Protein AF-A0A502C870-F1 (afdb_monomer)

Structure (mmCIF, N/CA/C/O backbone):
data_AF-A0A502C870-F1
#
_entry.id   AF-A0A502C870-F1
#
loop_
_atom_site.group_PDB
_atom_site.id
_atom_site.type_symbol
_atom_site.label_atom_id
_atom_site.label_alt_id
_atom_site.label_comp_id
_atom_site.label_asym_id
_atom_site.label_entity_id
_atom_site.label_seq_id
_atom_site.pdbx_PDB_ins_code
_atom_site.Cartn_x
_atom_site.Cartn_y
_atom_site.Cartn_z
_atom_site.occupancy
_atom_site.B_iso_or_equiv
_atom_site.auth_seq_id
_atom_site.auth_comp_id
_atom_site.auth_asym_id
_atom_site.auth_atom_id
_atom_site.pdbx_PDB_model_num
ATOM 1 N N . MET A 1 1 ? 8.199 16.038 0.137 1.00 39.97 1 MET A N 1
ATOM 2 C CA . MET A 1 1 ? 9.563 15.469 0.181 1.00 39.97 1 MET A CA 1
ATOM 3 C C . MET A 1 1 ? 10.361 16.125 -0.934 1.00 39.97 1 MET A C 1
ATOM 5 O O . MET A 1 1 ? 9.959 15.978 -2.079 1.00 39.97 1 MET A O 1
ATOM 9 N N . GLN A 1 2 ? 11.397 16.913 -0.630 1.00 34.09 2 GLN A N 1
ATOM 10 C CA . GLN A 1 2 ? 12.339 17.370 -1.662 1.00 34.09 2 GLN A CA 1
ATOM 11 C C . GLN A 1 2 ? 13.201 16.155 -2.028 1.00 34.09 2 GLN A C 1
ATOM 13 O O . GLN A 1 2 ? 14.084 15.765 -1.271 1.00 34.09 2 GLN A O 1
ATOM 18 N N . GLY A 1 3 ? 12.794 15.452 -3.086 1.00 42.81 3 GLY A N 1
ATOM 19 C CA . GLY A 1 3 ? 13.303 14.132 -3.440 1.00 42.81 3 GLY A CA 1
ATOM 20 C C . GLY A 1 3 ? 14.647 14.206 -4.150 1.00 42.81 3 GLY A C 1
ATOM 21 O O . GLY A 1 3 ? 14.767 14.859 -5.184 1.00 42.81 3 GLY A O 1
ATOM 22 N N . GLY A 1 4 ? 15.639 13.490 -3.623 1.00 56.22 4 GLY A N 1
ATOM 23 C CA . GLY A 1 4 ? 16.766 13.053 -4.441 1.00 56.22 4 GLY A CA 1
ATOM 24 C C . GLY A 1 4 ? 16.266 12.157 -5.578 1.00 56.22 4 GLY A C 1
ATOM 25 O O . GLY A 1 4 ? 15.251 11.470 -5.436 1.00 56.22 4 GLY A O 1
ATOM 26 N N . GLN A 1 5 ? 16.957 12.179 -6.717 1.00 69.69 5 GLN A N 1
ATOM 27 C CA . GLN A 1 5 ? 16.649 11.271 -7.820 1.00 69.69 5 GLN A CA 1
ATOM 28 C C . GLN A 1 5 ? 16.865 9.819 -7.375 1.00 69.69 5 GLN A C 1
ATOM 30 O O . GLN A 1 5 ? 17.867 9.502 -6.733 1.00 69.69 5 GLN A O 1
ATOM 35 N N . LEU A 1 6 ? 15.926 8.933 -7.718 1.00 75.44 6 LEU A N 1
ATOM 36 C CA . LEU A 1 6 ? 16.100 7.500 -7.502 1.00 75.44 6 LEU A CA 1
ATOM 37 C C . LEU A 1 6 ? 17.259 6.986 -8.364 1.00 75.44 6 LEU A C 1
ATOM 39 O O . LEU A 1 6 ? 17.376 7.325 -9.542 1.00 75.44 6 LEU A O 1
ATOM 43 N N . THR A 1 7 ? 18.091 6.122 -7.789 1.00 79.56 7 THR A N 1
ATOM 44 C CA . THR A 1 7 ? 19.109 5.373 -8.536 1.00 79.56 7 THR A CA 1
ATOM 45 C C . THR A 1 7 ? 18.457 4.464 -9.581 1.00 79.56 7 THR A C 1
ATOM 47 O O . THR A 1 7 ? 17.303 4.057 -9.435 1.00 79.56 7 THR A O 1
ATOM 50 N N . GLN A 1 8 ? 19.209 4.054 -10.607 1.00 82.00 8 GLN A N 1
ATOM 51 C CA . GLN A 1 8 ? 18.719 3.113 -11.625 1.00 82.00 8 GLN A CA 1
ATOM 52 C C . GLN A 1 8 ? 18.203 1.797 -11.013 1.00 82.00 8 GLN A C 1
ATOM 54 O O . GLN A 1 8 ? 17.183 1.266 -11.445 1.00 82.00 8 GLN A O 1
ATOM 59 N N . ALA A 1 9 ? 18.867 1.295 -9.967 1.00 81.00 9 ALA A N 1
ATOM 60 C CA . ALA A 1 9 ? 18.430 0.096 -9.255 1.00 81.00 9 ALA A CA 1
ATOM 61 C C . ALA A 1 9 ? 17.096 0.312 -8.521 1.00 81.00 9 ALA A C 1
ATOM 63 O O . ALA A 1 9 ? 16.231 -0.559 -8.548 1.00 81.00 9 ALA A O 1
ATOM 64 N N . GLN A 1 10 ? 16.901 1.476 -7.892 1.00 79.81 10 GLN A N 1
ATOM 65 C CA . GLN A 1 10 ? 15.618 1.831 -7.277 1.00 79.81 10 GLN A CA 1
ATOM 66 C C . GLN A 1 10 ? 14.520 1.956 -8.342 1.00 79.81 10 GLN A C 1
ATOM 68 O O . GLN A 1 10 ? 13.438 1.408 -8.150 1.00 79.81 10 GLN A O 1
ATOM 73 N N . TRP A 1 11 ? 14.814 2.577 -9.488 1.00 82.25 11 TRP A N 1
ATOM 74 C CA . TRP A 1 11 ? 13.881 2.678 -10.613 1.00 82.25 11 TRP A CA 1
ATOM 75 C C . TRP A 1 11 ? 13.453 1.324 -11.172 1.00 82.25 11 TRP A C 1
ATOM 77 O O . TRP A 1 11 ? 12.264 1.113 -11.402 1.00 82.25 11 TRP A O 1
ATOM 87 N N . ALA A 1 12 ? 14.382 0.379 -11.320 1.00 81.69 12 ALA A N 1
ATOM 88 C CA . ALA A 1 12 ? 14.054 -0.975 -11.762 1.00 81.69 12 ALA A CA 1
ATOM 89 C C . ALA A 1 12 ? 13.031 -1.651 -10.830 1.00 81.69 12 ALA A C 1
ATOM 91 O O . ALA A 1 12 ? 12.106 -2.311 -11.302 1.00 81.69 12 ALA A O 1
ATOM 92 N N . HIS A 1 13 ? 13.143 -1.434 -9.516 1.00 80.56 13 HIS A N 1
ATOM 93 C CA . HIS A 1 13 ? 12.163 -1.935 -8.554 1.00 80.56 13 HIS A CA 1
ATOM 94 C C . HIS A 1 13 ? 10.820 -1.205 -8.647 1.00 80.56 13 HIS A C 1
ATOM 96 O O . HIS A 1 13 ? 9.783 -1.864 -8.662 1.00 80.56 13 HIS A O 1
ATOM 102 N N . VAL A 1 14 ? 10.813 0.129 -8.741 1.00 82.31 14 VAL A N 1
ATOM 103 C CA . VAL A 1 14 ? 9.564 0.894 -8.911 1.00 82.31 14 VAL A CA 1
ATOM 104 C C . VAL A 1 14 ? 8.817 0.419 -10.158 1.00 82.31 14 VAL A C 1
ATOM 106 O O . VAL A 1 14 ? 7.640 0.073 -10.067 1.00 82.31 14 VAL A O 1
ATOM 109 N N . ASN A 1 15 ? 9.510 0.305 -11.291 1.00 85.25 15 ASN A N 1
ATOM 110 C CA . ASN A 1 15 ? 8.919 -0.158 -12.545 1.00 85.25 15 ASN A CA 1
ATOM 111 C C . ASN A 1 15 ? 8.428 -1.608 -12.444 1.00 85.25 15 ASN A C 1
ATOM 113 O O . ASN A 1 15 ? 7.367 -1.928 -12.974 1.00 85.25 15 ASN A O 1
ATOM 117 N N . TYR A 1 16 ? 9.143 -2.476 -11.721 1.00 85.62 16 TYR A N 1
ATOM 118 C CA . TYR A 1 16 ? 8.727 -3.864 -11.510 1.00 85.62 16 TYR A CA 1
ATOM 119 C C . TYR A 1 16 ? 7.363 -3.986 -10.810 1.00 85.62 16 TYR A C 1
ATOM 121 O O . TYR A 1 16 ? 6.525 -4.779 -11.261 1.00 85.62 16 TYR A O 1
ATOM 129 N N . TYR A 1 17 ? 7.144 -3.213 -9.738 1.00 87.12 17 TYR A N 1
ATOM 130 C CA . TYR A 1 17 ? 5.921 -3.290 -8.929 1.00 87.12 17 TYR A CA 1
ATOM 131 C C . TYR A 1 17 ? 4.771 -2.453 -9.480 1.00 87.12 17 TYR A C 1
ATOM 133 O O . TYR A 1 17 ? 3.630 -2.894 -9.450 1.00 87.12 17 TYR A O 1
ATOM 141 N N . PHE A 1 18 ? 5.052 -1.258 -9.998 1.00 88.19 18 PHE A N 1
ATOM 142 C CA . PHE A 1 18 ? 4.018 -0.393 -10.567 1.00 88.19 18 PHE A CA 1
ATOM 143 C C . PHE A 1 18 ? 3.739 -0.675 -12.046 1.00 88.19 18 PHE A C 1
ATOM 145 O O . PHE A 1 18 ? 2.851 -0.045 -12.610 1.00 88.19 18 PHE A O 1
ATOM 152 N N . LYS A 1 19 ? 4.486 -1.600 -12.671 1.00 86.75 19 LYS A N 1
ATOM 153 C CA . LYS A 1 19 ? 4.366 -1.952 -14.097 1.00 86.75 19 LYS A CA 1
ATOM 154 C C . LYS A 1 19 ? 4.406 -0.719 -15.003 1.00 86.75 19 LYS A C 1
ATOM 156 O O . LYS A 1 19 ? 3.661 -0.616 -15.973 1.00 86.75 19 LYS A O 1
ATOM 161 N N . LEU A 1 20 ? 5.275 0.226 -14.652 1.00 83.00 20 LEU A N 1
ATOM 162 C CA . LEU A 1 20 ? 5.452 1.461 -15.407 1.00 83.00 20 LEU A CA 1
ATOM 163 C C . LEU A 1 20 ? 6.161 1.182 -16.732 1.00 83.00 20 LEU A C 1
ATOM 165 O O . LEU A 1 20 ? 6.897 0.201 -16.861 1.00 83.00 20 LEU A O 1
ATOM 169 N N . ASP A 1 21 ? 5.984 2.099 -17.682 1.00 79.62 21 ASP A N 1
ATOM 170 C CA . ASP A 1 21 ? 6.804 2.153 -18.889 1.00 79.62 21 ASP A CA 1
ATOM 171 C C . ASP A 1 21 ? 8.301 2.160 -18.498 1.00 79.62 21 ASP A C 1
ATOM 173 O O . ASP A 1 21 ? 8.707 2.998 -17.685 1.00 79.62 21 ASP A O 1
ATOM 177 N N . PRO A 1 22 ?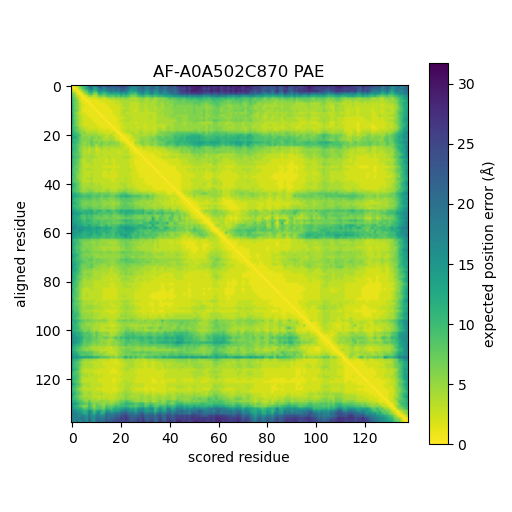 9.138 1.257 -19.045 1.00 73.00 22 PRO A N 1
ATOM 178 C CA . PRO A 1 22 ? 10.578 1.231 -18.789 1.00 73.00 22 PRO A CA 1
ATOM 179 C C . PRO A 1 22 ? 11.312 2.542 -19.104 1.00 73.00 22 PRO A C 1
ATOM 181 O O . PRO A 1 22 ? 12.391 2.769 -18.557 1.00 73.00 22 PRO A O 1
ATOM 184 N N . GLN A 1 23 ? 10.757 3.388 -19.975 1.00 78.25 23 GLN A N 1
ATOM 185 C CA . GLN A 1 23 ? 11.292 4.714 -20.296 1.00 78.25 23 GLN A CA 1
ATOM 186 C C . GLN A 1 23 ? 10.845 5.798 -19.307 1.00 78.25 23 GLN A C 1
ATOM 188 O O . GLN A 1 23 ? 11.377 6.910 -19.335 1.00 78.25 23 GLN A O 1
ATOM 193 N N . ASN A 1 24 ? 9.885 5.505 -18.426 1.00 73.12 24 ASN A N 1
ATOM 194 C CA . ASN A 1 24 ? 9.423 6.458 -17.432 1.00 73.12 24 ASN A CA 1
ATOM 195 C C . ASN A 1 24 ? 10.474 6.643 -16.329 1.00 73.12 24 ASN A C 1
ATOM 197 O O . ASN A 1 24 ? 10.932 5.693 -15.695 1.00 73.12 24 ASN A O 1
ATOM 201 N N . THR A 1 25 ? 10.827 7.901 -16.088 1.00 74.50 25 THR A N 1
ATOM 202 C CA . THR A 1 25 ? 11.792 8.334 -15.070 1.00 74.50 25 THR A CA 1
ATOM 203 C C . THR A 1 25 ? 11.132 9.125 -13.941 1.00 74.50 25 THR A C 1
ATOM 205 O O . THR A 1 25 ? 11.825 9.716 -13.114 1.00 74.50 25 THR A O 1
ATOM 208 N N . ASN A 1 26 ? 9.794 9.141 -13.892 1.00 78.12 26 ASN A N 1
ATOM 209 C CA . ASN A 1 26 ? 9.000 9.853 -12.897 1.00 78.12 26 ASN A CA 1
ATOM 210 C C . ASN A 1 26 ? 7.928 8.951 -12.278 1.00 78.12 26 ASN A C 1
ATOM 212 O O . ASN A 1 26 ? 7.297 8.129 -12.945 1.00 78.12 26 ASN A O 1
ATOM 216 N N . ILE A 1 27 ? 7.688 9.123 -10.974 1.00 77.81 27 ILE A N 1
ATOM 217 C CA . ILE A 1 27 ? 6.637 8.373 -10.284 1.00 77.81 27 ILE A CA 1
ATOM 218 C C . ILE A 1 27 ? 5.303 8.985 -10.731 1.00 77.81 27 ILE A C 1
ATOM 220 O O . ILE A 1 27 ? 5.161 10.208 -10.640 1.00 77.81 27 ILE A O 1
ATOM 224 N N . PRO A 1 28 ? 4.323 8.193 -11.207 1.00 82.62 28 PRO A N 1
ATOM 225 C CA . PRO A 1 28 ? 3.053 8.744 -11.663 1.00 82.62 28 PRO A CA 1
ATOM 226 C C . PRO A 1 28 ? 2.358 9.566 -10.576 1.00 82.62 28 PRO A C 1
ATOM 228 O O . PRO A 1 28 ? 2.331 9.177 -9.406 1.00 82.62 28 PRO A O 1
ATOM 231 N N . ALA A 1 29 ? 1.723 10.671 -10.967 1.00 84.12 29 ALA A N 1
ATOM 232 C CA . ALA A 1 29 ? 1.041 11.561 -10.028 1.00 84.12 29 ALA A CA 1
ATOM 233 C C . ALA A 1 29 ? -0.029 10.836 -9.189 1.00 84.12 29 ALA A C 1
ATOM 235 O O . ALA A 1 29 ? -0.157 11.112 -8.000 1.00 84.12 29 ALA A O 1
ATOM 236 N N . GLY A 1 30 ? -0.742 9.862 -9.769 1.00 86.38 30 GLY A N 1
ATOM 237 C CA . GLY A 1 30 ? -1.723 9.044 -9.042 1.00 86.38 30 GLY A CA 1
ATOM 238 C C . GLY A 1 30 ? -1.106 8.204 -7.917 1.00 86.38 30 GLY A C 1
ATOM 239 O O . GLY A 1 30 ? -1.683 8.104 -6.836 1.00 86.38 30 GLY A O 1
ATOM 240 N N . VAL A 1 31 ? 0.106 7.679 -8.128 1.00 85.94 31 VAL A N 1
ATOM 241 C CA . VAL A 1 31 ? 0.862 6.932 -7.109 1.00 85.94 31 VAL A CA 1
ATOM 242 C C . VAL A 1 31 ? 1.288 7.863 -5.976 1.00 85.94 31 VAL A C 1
ATOM 244 O O . VAL A 1 31 ? 1.091 7.551 -4.802 1.00 85.94 31 VAL A O 1
ATOM 247 N N . ILE A 1 32 ? 1.822 9.041 -6.316 1.00 85.44 32 ILE A N 1
ATOM 248 C CA . ILE A 1 32 ? 2.188 10.065 -5.326 1.00 85.44 32 ILE A CA 1
ATOM 249 C C . ILE A 1 32 ? 0.953 10.497 -4.523 1.00 85.44 32 ILE A C 1
ATOM 251 O O . ILE A 1 32 ? 1.024 10.595 -3.300 1.00 85.44 32 ILE A O 1
ATOM 255 N N . GLY A 1 33 ? -0.185 10.703 -5.192 1.00 88.94 33 GLY A N 1
ATOM 256 C CA . GLY A 1 33 ? -1.450 11.074 -4.561 1.00 88.94 33 GLY A CA 1
ATOM 257 C C . GLY A 1 33 ? -1.920 10.048 -3.529 1.00 88.94 33 GLY A C 1
ATOM 258 O O . GLY A 1 33 ? -2.249 10.425 -2.407 1.00 88.94 33 GLY A O 1
ATOM 259 N N . LYS A 1 34 ? -1.875 8.750 -3.857 1.00 92.44 34 LYS A N 1
ATOM 260 C CA . LYS A 1 34 ? -2.246 7.666 -2.929 1.00 92.44 34 LYS A CA 1
ATOM 261 C C . LYS A 1 34 ? -1.290 7.567 -1.728 1.00 92.44 34 LYS A C 1
ATOM 263 O O . LYS A 1 34 ? -1.746 7.392 -0.596 1.00 92.44 34 LYS A O 1
ATOM 268 N N . LEU A 1 35 ? 0.019 7.762 -1.924 1.00 88.69 35 LEU A N 1
ATOM 269 C CA . LEU A 1 35 ? 0.986 7.840 -0.814 1.00 88.69 35 LEU A CA 1
ATOM 270 C C . LEU A 1 35 ? 0.713 9.033 0.107 1.00 88.69 35 LEU A C 1
ATOM 272 O O . LEU A 1 35 ? 0.746 8.890 1.329 1.00 88.69 35 LEU A O 1
ATOM 276 N N . GLN A 1 36 ? 0.440 10.201 -0.477 1.00 90.12 36 GLN A N 1
ATOM 277 C CA . GLN A 1 36 ? 0.154 11.421 0.270 1.00 90.12 36 GLN A CA 1
ATOM 278 C C . GLN A 1 36 ? -1.143 11.278 1.075 1.00 90.12 36 GLN A C 1
ATOM 280 O O . GLN A 1 36 ? -1.135 11.529 2.276 1.00 90.12 36 GLN A O 1
ATOM 285 N N . ALA A 1 37 ? -2.212 10.766 0.457 1.00 92.69 37 ALA A N 1
ATOM 286 C CA . ALA A 1 37 ? -3.477 10.487 1.133 1.00 92.69 37 ALA A CA 1
ATOM 287 C C . ALA A 1 37 ? -3.304 9.499 2.299 1.00 92.69 37 ALA A C 1
ATOM 289 O O . ALA A 1 37 ? -3.834 9.720 3.388 1.00 92.69 37 ALA A O 1
ATOM 290 N N . THR A 1 38 ? -2.492 8.453 2.107 1.00 92.50 38 THR A N 1
ATOM 291 C CA . THR A 1 38 ? -2.151 7.497 3.171 1.00 92.50 38 THR A CA 1
ATOM 292 C C . THR A 1 38 ? -1.432 8.179 4.334 1.00 92.50 38 THR A C 1
ATOM 294 O O . THR A 1 38 ? -1.817 8.005 5.491 1.00 92.50 38 THR A O 1
ATOM 297 N N . LEU A 1 39 ? -0.412 8.991 4.042 1.00 90.88 39 LEU A N 1
ATOM 298 C CA . LEU A 1 39 ? 0.343 9.726 5.056 1.00 90.88 39 LEU A CA 1
ATOM 299 C C . LEU A 1 39 ? -0.538 10.718 5.827 1.00 90.88 39 LEU A C 1
ATOM 301 O O . LEU A 1 39 ? -0.443 10.802 7.052 1.00 90.88 39 LEU A O 1
ATOM 305 N N . ASP A 1 40 ? -1.389 11.457 5.123 1.00 91.19 40 ASP A N 1
ATOM 306 C CA . ASP A 1 40 ? -2.294 12.433 5.726 1.00 91.19 40 ASP A CA 1
ATOM 307 C C . ASP A 1 40 ? -3.349 11.742 6.594 1.00 91.19 40 ASP A C 1
ATOM 309 O O . ASP A 1 40 ? -3.607 12.181 7.715 1.00 91.19 40 ASP A O 1
ATOM 313 N N . GLY A 1 41 ? -3.876 10.601 6.141 1.00 90.44 41 GLY A N 1
ATOM 314 C CA . GLY A 1 41 ? -4.778 9.752 6.915 1.00 90.44 41 GLY A CA 1
ATOM 315 C C . GLY A 1 41 ? -4.156 9.262 8.223 1.00 90.44 41 GLY A C 1
ATOM 316 O O . GLY A 1 41 ? -4.775 9.401 9.281 1.00 90.44 41 GLY A O 1
ATOM 317 N N . ILE A 1 42 ? -2.913 8.769 8.172 1.00 90.62 42 ILE A N 1
ATOM 318 C CA . ILE A 1 42 ? -2.152 8.340 9.358 1.00 90.62 42 ILE A CA 1
ATOM 319 C C . ILE A 1 42 ? -1.935 9.509 10.330 1.00 90.62 42 ILE A C 1
ATOM 321 O O . ILE A 1 42 ? -2.089 9.333 11.535 1.00 90.62 42 ILE A O 1
ATOM 325 N N . LYS A 1 43 ? -1.595 10.704 9.833 1.00 89.25 43 LYS A N 1
ATOM 326 C CA . LYS A 1 43 ? -1.346 11.887 10.679 1.00 89.25 43 LYS A CA 1
ATOM 327 C C . LYS A 1 43 ? -2.613 12.447 11.320 1.00 89.25 43 LYS A C 1
ATOM 329 O O . LYS A 1 43 ? -2.566 12.915 12.454 1.00 89.25 43 LYS A O 1
ATOM 334 N N . ALA A 1 44 ? -3.726 12.435 10.592 1.00 89.81 44 ALA A N 1
ATOM 335 C CA . ALA A 1 44 ? -4.981 13.032 11.036 1.00 89.81 44 ALA A CA 1
ATOM 336 C C . ALA A 1 44 ? -5.753 12.157 12.038 1.00 89.81 44 ALA A C 1
ATOM 338 O O . ALA A 1 44 ? -6.647 12.654 12.724 1.00 89.81 44 ALA A O 1
ATOM 339 N N . ASN A 1 45 ? -5.441 10.859 12.131 1.00 86.75 45 ASN A N 1
ATOM 340 C CA . ASN A 1 45 ? -6.225 9.899 12.904 1.00 86.75 45 ASN A CA 1
ATOM 341 C C . ASN A 1 45 ? -5.398 9.189 13.980 1.00 86.75 45 ASN A C 1
ATOM 343 O O . ASN A 1 45 ? -4.262 8.782 13.766 1.00 86.75 45 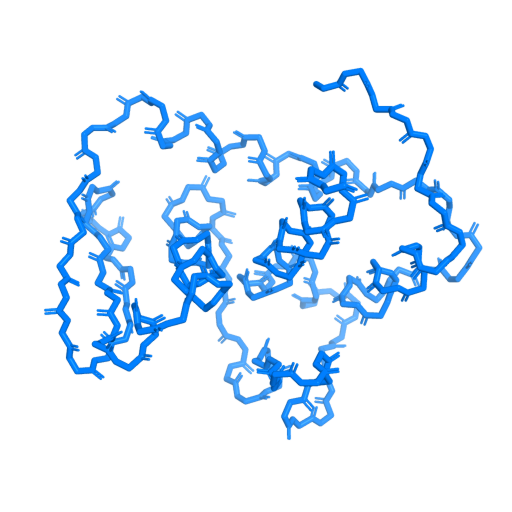ASN A O 1
ATOM 347 N N . GLN A 1 46 ? -6.024 8.928 15.130 1.00 86.19 46 GLN A N 1
ATOM 348 C CA . GLN A 1 46 ? -5.497 7.973 16.106 1.00 86.19 46 GLN A CA 1
ATOM 349 C C . GLN A 1 46 ? -5.726 6.541 15.608 1.00 86.19 46 GLN A C 1
ATOM 351 O O . GLN A 1 46 ? -6.763 5.932 15.887 1.00 86.19 46 GLN A O 1
ATOM 356 N N . LEU A 1 47 ? -4.766 6.024 14.842 1.00 88.69 47 LEU A N 1
ATOM 357 C CA . LEU A 1 47 ? -4.801 4.664 14.317 1.00 88.69 47 LEU A CA 1
ATOM 358 C C . LEU A 1 47 ? -4.573 3.637 15.437 1.00 88.69 47 LEU A C 1
ATOM 360 O O . LEU A 1 47 ? -3.617 3.718 16.208 1.00 88.69 47 LEU A O 1
ATOM 364 N N . LYS A 1 48 ? -5.448 2.638 15.504 1.00 90.25 48 LYS A N 1
ATOM 365 C CA . LYS A 1 48 ? -5.335 1.467 16.370 1.00 90.25 48 LYS A CA 1
ATOM 366 C C . LYS A 1 48 ? -4.753 0.319 15.557 1.00 90.25 48 LYS A C 1
ATOM 368 O O . LYS A 1 48 ? -5.322 -0.074 14.541 1.00 90.25 48 LYS A O 1
ATOM 373 N N . VAL A 1 49 ? -3.658 -0.250 16.047 1.00 89.75 49 VAL A N 1
ATOM 374 C CA . VAL A 1 49 ? -3.026 -1.440 15.468 1.00 89.75 49 VAL A CA 1
ATOM 375 C C . VAL A 1 49 ? -3.277 -2.619 16.401 1.00 89.75 49 VAL A C 1
ATOM 377 O O . VAL A 1 49 ? -2.852 -2.590 17.556 1.00 89.75 49 VAL A O 1
ATOM 380 N N . ARG A 1 50 ? -3.980 -3.655 15.931 1.00 91.94 50 ARG A N 1
ATOM 381 C CA . ARG A 1 50 ? -4.132 -4.917 16.679 1.00 91.94 50 ARG A CA 1
ATOM 382 C C . ARG A 1 50 ? -3.207 -5.982 16.117 1.00 91.94 50 ARG A C 1
ATOM 384 O O . ARG A 1 50 ? -3.202 -6.228 14.917 1.00 91.94 50 ARG A O 1
ATOM 391 N N . VAL A 1 51 ? -2.482 -6.665 16.992 1.00 89.62 51 VAL A N 1
ATOM 392 C CA . VAL A 1 51 ? -1.662 -7.816 16.602 1.00 89.62 51 VAL A CA 1
ATOM 393 C C . VAL A 1 51 ? -2.516 -9.081 16.675 1.00 89.62 51 VAL A C 1
ATOM 395 O O . VAL A 1 51 ? -3.025 -9.405 17.748 1.00 89.62 51 VAL A O 1
ATOM 398 N N . MET A 1 52 ? -2.697 -9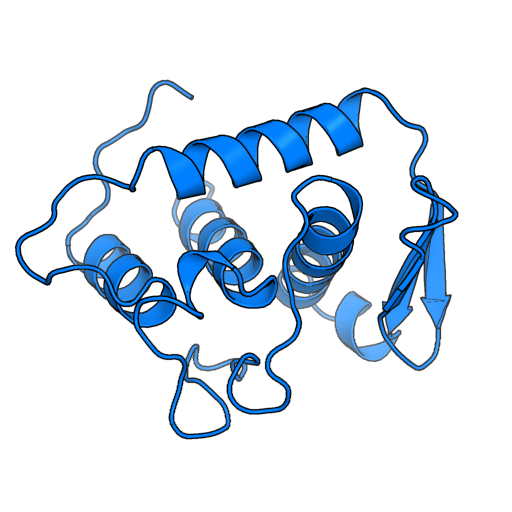.782 15.552 1.00 89.88 52 MET A N 1
ATOM 399 C CA . MET A 1 52 ? -3.566 -10.969 15.453 1.00 89.88 52 MET A CA 1
ATOM 400 C C . MET A 1 52 ? -2.934 -12.117 14.639 1.00 89.88 52 MET A C 1
ATOM 402 O O . MET A 1 52 ? -1.718 -12.167 14.483 1.00 89.88 52 MET A O 1
ATOM 406 N N . PHE A 1 53 ? -3.734 -13.081 14.163 1.00 86.69 53 PHE A N 1
ATOM 407 C CA . PHE A 1 53 ? -3.275 -14.194 13.316 1.00 86.69 53 PHE A CA 1
ATOM 408 C C . PHE A 1 53 ? -3.212 -13.843 11.816 1.00 86.69 53 PHE A C 1
ATOM 410 O O . PHE A 1 53 ? -2.390 -14.403 11.101 1.00 86.69 53 PHE A O 1
ATOM 417 N N . PHE A 1 54 ? -4.027 -12.896 11.347 1.00 84.06 54 PHE A N 1
ATOM 418 C CA . PHE A 1 54 ? -4.083 -12.439 9.953 1.00 84.06 54 PHE A CA 1
ATOM 419 C C . PHE A 1 54 ? -3.995 -10.909 9.886 1.00 84.06 54 PHE A C 1
ATOM 421 O O . PHE A 1 54 ? -4.238 -10.244 10.896 1.00 84.06 54 PHE A O 1
ATOM 428 N N . ASN A 1 55 ? -3.608 -10.371 8.725 1.00 86.88 55 ASN A N 1
ATOM 429 C CA . ASN A 1 55 ? -3.667 -8.934 8.463 1.00 86.88 55 ASN A CA 1
ATOM 430 C C . ASN A 1 55 ? -5.039 -8.58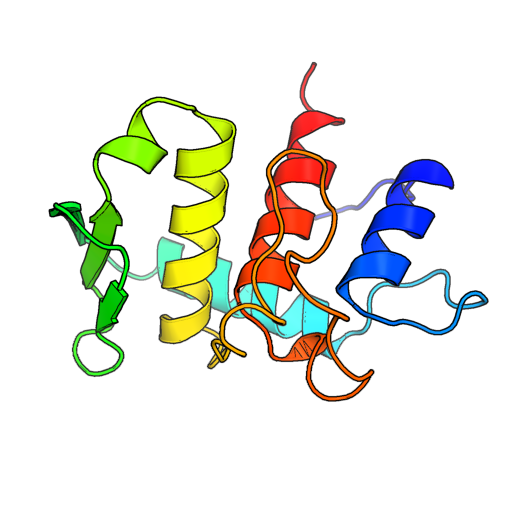6 7.873 1.00 86.88 55 ASN A C 1
ATOM 432 O O . ASN A 1 55 ? -5.589 -9.392 7.121 1.00 86.88 55 ASN A O 1
ATOM 436 N N . PHE A 1 56 ? -5.593 -7.434 8.247 1.00 87.31 56 PHE A N 1
ATOM 437 C CA . PHE A 1 56 ? -6.747 -6.843 7.568 1.00 87.31 56 PHE A CA 1
ATOM 438 C C . PHE A 1 56 ? -6.942 -5.383 7.981 1.00 87.31 56 PHE A C 1
ATOM 440 O O . PHE A 1 56 ? -6.767 -5.022 9.154 1.00 87.31 56 PHE A O 1
ATOM 447 N N . ALA A 1 57 ? -7.425 -4.581 7.043 1.00 84.06 57 ALA A N 1
ATOM 448 C CA . ALA A 1 57 ? -7.989 -3.264 7.260 1.00 84.06 57 ALA A CA 1
ATOM 449 C C . ALA A 1 57 ? -9.511 -3.361 7.366 1.00 84.06 57 ALA A C 1
ATOM 451 O O . ALA A 1 57 ? -10.150 -4.168 6.690 1.00 84.06 57 ALA A O 1
ATOM 452 N N . LYS A 1 58 ? -10.124 -2.518 8.201 1.00 78.69 58 LYS A N 1
ATOM 453 C CA . LYS A 1 58 ? -11.583 -2.376 8.241 1.00 78.69 58 LYS A CA 1
ATOM 454 C C . LYS A 1 58 ? -11.970 -1.050 7.582 1.00 78.69 58 LYS A C 1
ATOM 456 O O . LYS A 1 58 ? -12.055 -0.059 8.296 1.00 78.69 58 LYS A O 1
ATOM 461 N N . PRO A 1 59 ? -12.266 -0.984 6.270 1.00 69.19 59 PRO A N 1
ATOM 462 C CA . PRO A 1 59 ? -12.576 0.288 5.603 1.00 69.19 59 PRO A CA 1
ATOM 463 C C . PRO A 1 59 ? -13.730 1.073 6.250 1.00 69.19 59 PRO A C 1
ATOM 465 O O . PRO A 1 59 ? -13.730 2.301 6.266 1.00 69.19 59 PRO A O 1
ATOM 468 N N . THR A 1 60 ? -14.695 0.373 6.859 1.00 76.12 60 THR A N 1
ATOM 469 C CA . THR A 1 60 ? -15.819 0.980 7.597 1.00 76.12 60 THR A CA 1
ATOM 470 C C . THR A 1 60 ? -15.420 1.578 8.953 1.00 76.12 60 THR A C 1
ATOM 472 O O . THR A 1 60 ? -16.164 2.365 9.525 1.00 76.12 60 THR A O 1
ATOM 475 N N . ASP A 1 61 ? -14.277 1.170 9.504 1.00 80.75 61 ASP A N 1
ATOM 476 C CA . ASP A 1 61 ? -13.666 1.716 10.717 1.00 80.75 61 ASP A CA 1
ATOM 477 C C . ASP A 1 61 ? -12.256 2.183 10.356 1.00 80.75 61 ASP A C 1
ATOM 479 O O . ASP A 1 61 ? -11.264 1.492 10.602 1.00 80.75 61 ASP A O 1
ATOM 483 N N . LYS A 1 62 ? -12.183 3.379 9.756 1.00 77.44 62 LYS A N 1
ATOM 484 C CA . LYS A 1 62 ? -10.959 3.989 9.207 1.00 77.44 62 LYS A CA 1
ATOM 485 C C . LYS A 1 62 ? -9.845 4.254 10.233 1.00 77.44 62 LYS A C 1
ATOM 487 O O . LYS A 1 62 ? -8.915 4.998 9.960 1.00 77.44 62 LYS A O 1
ATOM 492 N N . LYS A 1 63 ? -9.950 3.704 11.439 1.00 86.44 63 LYS A N 1
ATOM 493 C CA . LYS A 1 63 ? -8.994 3.850 12.534 1.00 86.44 63 LYS A CA 1
ATOM 494 C C . LYS A 1 63 ? -8.473 2.507 13.024 1.00 86.44 63 LYS A C 1
ATOM 496 O O . LYS A 1 63 ? -7.732 2.500 14.000 1.00 86.44 63 LYS A O 1
ATOM 501 N N . LEU A 1 64 ? -8.842 1.385 12.405 1.00 89.44 64 LEU A N 1
ATOM 502 C CA . LEU A 1 64 ? -8.411 0.061 12.837 1.00 89.44 64 LEU A CA 1
ATOM 503 C C . LEU A 1 64 ? -7.758 -0.721 11.698 1.00 89.44 64 LEU A C 1
ATOM 505 O O . LEU A 1 64 ? -8.406 -1.055 10.707 1.00 89.44 64 LEU A O 1
ATOM 509 N N . ILE A 1 65 ? -6.504 -1.104 11.930 1.00 92.69 65 ILE A N 1
ATOM 510 C CA . ILE A 1 65 ? -5.817 -2.146 11.168 1.00 92.69 65 ILE A CA 1
ATOM 511 C C . ILE A 1 65 ? -5.442 -3.298 12.090 1.00 92.69 65 ILE A C 1
ATOM 513 O O . ILE A 1 65 ? -5.247 -3.130 13.304 1.00 92.69 65 ILE A O 1
ATOM 517 N N . THR A 1 66 ? -5.301 -4.477 11.505 1.00 92.56 66 THR A N 1
ATOM 518 C CA . THR A 1 66 ? -4.706 -5.621 12.180 1.00 92.56 66 THR A CA 1
ATOM 519 C C . THR A 1 66 ? -3.504 -6.121 11.407 1.00 92.56 66 THR A C 1
ATOM 521 O O . THR A 1 66 ? -3.495 -6.112 10.180 1.00 92.56 66 THR A O 1
ATOM 524 N N . ILE A 1 67 ? -2.478 -6.527 12.146 1.00 92.56 67 ILE A N 1
ATOM 525 C CA . ILE A 1 67 ? -1.234 -7.052 11.597 1.00 92.56 67 ILE A CA 1
ATOM 526 C C . ILE A 1 67 ? -0.997 -8.416 12.233 1.00 92.56 67 ILE A C 1
ATOM 528 O O . ILE A 1 67 ? -1.086 -8.579 13.454 1.00 92.56 67 ILE A O 1
ATOM 532 N N . ALA A 1 68 ? -0.688 -9.414 11.415 1.00 92.06 68 ALA A N 1
ATOM 533 C CA . ALA A 1 68 ? -0.385 -10.747 11.889 1.00 92.06 68 ALA A CA 1
ATOM 534 C C . ALA A 1 68 ? 0.898 -10.741 12.736 1.00 92.06 68 ALA A C 1
ATOM 536 O O . ALA A 1 68 ? 1.900 -10.116 12.380 1.00 92.06 68 ALA A O 1
ATOM 537 N N . LYS A 1 69 ? 0.903 -11.503 13.837 1.00 90.81 69 LYS A N 1
ATOM 538 C CA . LYS A 1 69 ? 2.045 -11.613 14.758 1.00 90.81 69 LYS A CA 1
ATOM 539 C C . LYS A 1 69 ? 3.340 -11.973 14.030 1.00 90.81 69 LYS A C 1
ATOM 541 O O . LYS A 1 69 ? 4.392 -11.462 14.381 1.00 90.81 69 LYS A O 1
ATOM 546 N N . ALA A 1 70 ? 3.268 -12.824 13.009 1.00 89.38 70 ALA A N 1
ATOM 547 C CA . ALA A 1 70 ? 4.436 -13.212 12.225 1.00 89.38 70 ALA A CA 1
ATOM 548 C C . ALA A 1 70 ? 5.123 -12.017 11.535 1.00 89.38 70 ALA A C 1
ATOM 550 O O . ALA A 1 70 ? 6.344 -12.019 11.402 1.00 89.38 70 ALA A O 1
ATOM 551 N N . GLN A 1 71 ? 4.366 -10.983 11.150 1.00 88.62 71 GLN A N 1
ATOM 552 C CA . GLN A 1 71 ? 4.904 -9.825 10.430 1.00 88.62 71 GLN A CA 1
ATOM 553 C C . GLN A 1 71 ? 5.602 -8.836 11.359 1.00 88.62 71 GLN A C 1
ATOM 555 O O . GLN A 1 71 ? 6.596 -8.234 10.974 1.00 88.62 71 GLN A O 1
ATOM 560 N N . ILE A 1 72 ? 5.152 -8.705 12.611 1.00 87.88 72 ILE A N 1
ATOM 561 C CA . ILE A 1 72 ? 5.785 -7.777 13.563 1.00 87.88 72 ILE A CA 1
ATOM 562 C C . ILE A 1 72 ? 7.155 -8.257 14.062 1.00 87.88 72 ILE A C 1
ATOM 564 O O . ILE A 1 72 ? 7.897 -7.477 14.651 1.00 87.88 72 ILE A O 1
ATOM 568 N N . LEU A 1 73 ? 7.507 -9.527 13.830 1.00 87.44 73 LEU A N 1
ATOM 569 C CA . LEU A 1 73 ? 8.805 -10.089 14.221 1.00 87.44 73 LEU A CA 1
ATOM 570 C C . LEU A 1 73 ? 9.959 -9.603 13.332 1.00 87.44 73 LEU A C 1
ATOM 572 O O . LEU A 1 73 ? 11.121 -9.795 13.678 1.00 87.44 73 LEU A O 1
ATOM 576 N N . ASN A 1 74 ? 9.656 -8.981 12.192 1.00 86.12 74 ASN A N 1
ATOM 577 C CA . ASN A 1 74 ? 10.643 -8.403 11.293 1.00 86.12 74 ASN A CA 1
ATOM 578 C C . ASN A 1 74 ? 10.267 -6.948 10.998 1.00 86.12 74 ASN A C 1
ATOM 580 O O . ASN A 1 74 ? 9.168 -6.681 10.529 1.00 86.12 74 ASN A O 1
ATOM 584 N N . VAL A 1 75 ? 11.189 -6.009 11.225 1.00 83.62 75 VAL A N 1
ATOM 585 C CA . VAL A 1 75 ? 10.903 -4.570 11.085 1.00 83.62 75 VAL A CA 1
ATOM 586 C C . VAL A 1 75 ? 10.413 -4.190 9.683 1.00 83.62 75 VAL A C 1
ATOM 588 O O . VAL A 1 75 ? 9.450 -3.440 9.550 1.00 83.62 75 VAL A O 1
ATOM 591 N N . ASN A 1 76 ? 11.001 -4.767 8.632 1.00 82.25 76 ASN A N 1
ATOM 592 C CA . ASN A 1 76 ? 10.609 -4.476 7.255 1.00 82.25 76 ASN A CA 1
ATOM 593 C C . ASN A 1 76 ? 9.225 -5.050 6.937 1.00 82.25 76 ASN A C 1
ATOM 595 O O . ASN A 1 76 ? 8.452 -4.405 6.236 1.00 82.25 76 ASN A O 1
ATOM 599 N N . GLN A 1 77 ? 8.887 -6.226 7.475 1.00 85.25 77 GLN A N 1
ATOM 600 C CA . GLN A 1 77 ? 7.541 -6.795 7.342 1.00 85.25 77 GLN A CA 1
ATOM 601 C C . GLN A 1 77 ? 6.508 -5.989 8.128 1.00 85.25 77 GLN A C 1
ATOM 603 O O . GLN A 1 77 ? 5.427 -5.721 7.613 1.00 85.25 77 GLN A O 1
ATOM 608 N N . ALA A 1 78 ? 6.851 -5.550 9.340 1.00 87.81 78 ALA A N 1
ATOM 609 C CA . ALA A 1 78 ? 5.983 -4.722 10.165 1.00 87.81 78 ALA A CA 1
ATOM 610 C C . ALA A 1 78 ? 5.624 -3.418 9.441 1.00 87.81 78 ALA A C 1
ATOM 612 O O . ALA A 1 78 ? 4.448 -3.083 9.331 1.00 87.81 78 ALA A O 1
ATOM 613 N N . VAL A 1 79 ? 6.626 -2.723 8.888 1.00 87.44 79 VAL A N 1
ATOM 614 C CA . VAL A 1 79 ? 6.421 -1.493 8.108 1.00 87.44 79 VAL A CA 1
ATOM 615 C C . VAL A 1 79 ? 5.652 -1.777 6.820 1.00 87.44 79 VAL A C 1
ATOM 617 O O . VAL A 1 79 ? 4.706 -1.053 6.517 1.00 87.44 79 VAL A O 1
ATOM 620 N N . ARG A 1 80 ? 6.009 -2.837 6.082 1.00 88.25 80 ARG A N 1
ATOM 621 C CA . ARG A 1 80 ? 5.314 -3.234 4.849 1.00 88.25 80 ARG A CA 1
ATOM 622 C C . ARG A 1 80 ? 3.821 -3.409 5.100 1.00 88.25 80 ARG A C 1
ATOM 624 O O . ARG A 1 80 ? 3.018 -2.719 4.485 1.00 88.25 80 ARG A O 1
ATOM 631 N N . PHE A 1 81 ? 3.455 -4.296 6.021 1.00 91.06 81 PHE A N 1
ATOM 632 C CA . PHE A 1 81 ? 2.051 -4.599 6.278 1.00 91.06 81 PHE A CA 1
ATOM 633 C C . PHE A 1 81 ? 1.325 -3.432 6.945 1.00 91.06 81 PHE A C 1
ATOM 635 O O . PHE A 1 81 ? 0.166 -3.194 6.640 1.00 91.06 81 PHE A O 1
ATOM 642 N N . PHE A 1 82 ? 2.001 -2.623 7.762 1.00 92.50 82 PHE A N 1
ATOM 643 C CA . PHE A 1 82 ? 1.407 -1.385 8.260 1.00 92.50 82 PHE A CA 1
ATOM 644 C C . PHE A 1 82 ? 0.990 -0.443 7.119 1.00 92.50 82 PHE A C 1
ATOM 646 O O . PHE A 1 82 ? -0.148 0.027 7.097 1.00 92.50 82 PHE A O 1
ATOM 65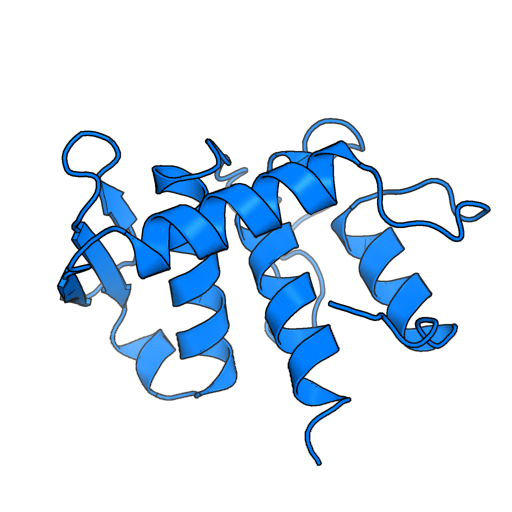3 N N . ILE A 1 83 ? 1.888 -0.183 6.163 1.00 92.25 83 ILE A N 1
ATOM 654 C CA . ILE A 1 83 ? 1.593 0.683 5.014 1.00 92.25 83 ILE A CA 1
ATOM 655 C C . ILE A 1 83 ? 0.540 0.046 4.109 1.00 92.25 83 ILE A C 1
ATOM 657 O O . ILE A 1 83 ? -0.402 0.732 3.727 1.00 92.25 83 ILE A O 1
ATOM 661 N N . HIS A 1 84 ? 0.658 -1.251 3.827 1.00 94.00 84 HIS A N 1
ATOM 662 C CA . HIS A 1 84 ? -0.315 -2.024 3.057 1.00 94.00 84 HIS A CA 1
ATOM 663 C C . HIS A 1 84 ? -1.738 -1.829 3.605 1.00 94.00 84 HIS A C 1
ATOM 665 O O . HIS A 1 84 ? -2.595 -1.288 2.907 1.00 94.00 84 HIS A O 1
ATOM 671 N N . GLU A 1 85 ? -1.960 -2.120 4.891 1.00 94.81 85 GLU A N 1
ATOM 672 C CA . GLU A 1 85 ? -3.287 -1.974 5.499 1.00 94.81 85 GLU A CA 1
ATOM 673 C C . GLU A 1 85 ? -3.763 -0.513 5.542 1.00 94.81 85 GLU A C 1
ATOM 675 O O . GLU A 1 85 ? -4.947 -0.226 5.367 1.00 94.81 85 GLU A O 1
ATOM 680 N N . CYS A 1 86 ? -2.854 0.446 5.745 1.00 93.94 86 CYS A N 1
ATOM 681 C CA . CYS A 1 86 ? -3.218 1.863 5.717 1.00 93.94 86 CYS A CA 1
ATOM 682 C C . CYS A 1 86 ? -3.661 2.322 4.322 1.00 93.94 86 CYS A C 1
ATOM 684 O O . CYS A 1 86 ? -4.567 3.152 4.220 1.00 93.94 86 CYS A O 1
ATOM 686 N N . THR A 1 87 ? -3.063 1.792 3.251 1.00 94.94 87 THR A N 1
ATOM 687 C CA . THR A 1 87 ? -3.455 2.170 1.886 1.00 94.94 87 THR A CA 1
ATOM 688 C C . THR A 1 87 ? -4.881 1.731 1.558 1.00 94.94 87 THR A C 1
ATOM 690 O O . THR A 1 87 ? -5.605 2.511 0.942 1.00 94.94 87 THR A O 1
ATOM 693 N N . HIS A 1 88 ? -5.349 0.585 2.071 1.00 94.62 88 HIS A N 1
ATOM 694 C CA . HIS A 1 88 ? -6.752 0.180 1.915 1.00 94.62 88 HIS A CA 1
ATOM 695 C C . HIS A 1 88 ? -7.721 1.198 2.526 1.00 94.62 88 HIS A C 1
ATOM 697 O O . HIS A 1 88 ? -8.794 1.446 1.989 1.00 94.62 88 HIS A O 1
ATOM 703 N N . ILE A 1 89 ? -7.355 1.797 3.662 1.00 92.81 89 ILE A N 1
ATOM 704 C CA . ILE A 1 89 ? -8.232 2.715 4.401 1.00 92.81 89 ILE A CA 1
ATOM 705 C C . ILE A 1 89 ? -8.258 4.116 3.783 1.00 92.81 89 ILE A C 1
ATOM 707 O O . ILE A 1 89 ? -9.301 4.781 3.771 1.00 92.81 89 ILE A O 1
ATOM 711 N N . TYR A 1 90 ? -7.088 4.602 3.370 1.00 93.00 90 TYR A N 1
ATOM 712 C CA . TYR A 1 90 ? -6.870 6.020 3.075 1.00 93.00 90 TYR A CA 1
ATOM 713 C C . TYR A 1 90 ? -6.618 6.315 1.599 1.00 93.00 90 TYR A C 1
ATOM 715 O O . TYR A 1 90 ? -6.631 7.480 1.209 1.00 93.00 90 TYR A O 1
ATOM 723 N N . ALA A 1 91 ? -6.374 5.287 0.793 1.00 93.19 91 ALA A N 1
ATOM 724 C CA . ALA A 1 91 ? -6.046 5.423 -0.616 1.00 93.19 91 ALA A CA 1
ATOM 725 C C . ALA A 1 91 ? -6.842 4.467 -1.512 1.00 93.19 91 ALA A C 1
ATOM 727 O O . ALA A 1 91 ? -6.548 4.414 -2.707 1.00 93.19 91 ALA A O 1
ATOM 728 N N . ASP A 1 92 ? -7.823 3.745 -0.955 1.00 93.12 92 ASP A N 1
ATOM 729 C CA . ASP A 1 92 ? -8.711 2.816 -1.662 1.00 93.12 92 ASP A CA 1
ATOM 730 C C . ASP A 1 92 ? -7.920 1.891 -2.601 1.00 93.12 92 ASP A C 1
ATOM 732 O O . ASP A 1 92 ? -8.082 1.903 -3.823 1.00 93.12 92 ASP A O 1
ATOM 736 N N . THR A 1 93 ? -6.937 1.195 -2.033 1.00 94.88 93 THR A N 1
ATOM 737 C CA . THR A 1 93 ? -6.190 0.143 -2.727 1.00 94.88 93 THR A CA 1
ATOM 738 C C . THR A 1 93 ? -6.865 -1.212 -2.548 1.00 94.88 93 THR A C 1
ATOM 740 O O . THR A 1 93 ? -7.623 -1.422 -1.602 1.00 94.88 93 THR A O 1
ATOM 743 N N . ASP A 1 94 ? -6.546 -2.138 -3.443 1.00 93.56 94 ASP A N 1
ATOM 744 C CA . ASP A 1 94 ? -7.096 -3.484 -3.512 1.00 93.56 94 ASP A CA 1
ATOM 745 C C . ASP A 1 94 ? -6.034 -4.547 -3.216 1.00 93.56 94 ASP A C 1
ATOM 747 O O . ASP A 1 94 ? -4.826 -4.318 -3.353 1.00 93.56 94 ASP A O 1
ATOM 751 N N . ASP A 1 95 ? -6.516 -5.732 -2.844 1.00 91.75 95 ASP A N 1
ATOM 752 C CA . ASP A 1 95 ? -5.727 -6.953 -2.733 1.00 91.75 95 ASP A CA 1
ATOM 753 C C . ASP A 1 95 ? -6.015 -7.881 -3.910 1.00 91.75 95 ASP A C 1
ATOM 755 O O . ASP A 1 95 ? -7.067 -8.516 -4.005 1.00 91.75 95 ASP A O 1
ATOM 759 N N . HIS A 1 96 ? -5.038 -8.042 -4.796 1.00 91.69 96 HIS A N 1
ATOM 760 C CA . HIS A 1 96 ? -5.163 -8.904 -5.976 1.00 91.69 96 HIS A CA 1
ATOM 761 C C . HIS A 1 96 ? -4.748 -10.360 -5.694 1.00 91.69 96 HIS A C 1
ATOM 763 O O . HIS A 1 96 ? -4.153 -11.033 -6.544 1.00 91.69 96 HIS A O 1
ATOM 769 N N . SER A 1 97 ? -5.066 -10.865 -4.496 1.00 87.69 97 SER A N 1
ATOM 770 C CA . SER A 1 97 ? -4.701 -12.218 -4.038 1.00 87.69 97 SER A CA 1
ATOM 771 C C . SER A 1 97 ? -3.189 -12.494 -4.188 1.00 87.69 97 SER A C 1
ATOM 773 O O . SER A 1 97 ? -2.367 -11.582 -4.129 1.00 87.69 97 SER A O 1
ATOM 775 N N . GLU A 1 98 ? -2.778 -13.747 -4.416 1.00 87.62 98 GLU A N 1
ATOM 776 C CA . GLU A 1 98 ? -1.359 -14.126 -4.549 1.00 87.62 98 GLU A CA 1
ATOM 777 C C . GLU A 1 98 ? -0.613 -13.439 -5.713 1.00 87.62 98 GLU A C 1
ATOM 779 O O . GLU A 1 98 ? 0.618 -13.414 -5.716 1.00 87.62 98 GLU A O 1
ATOM 784 N N . ARG A 1 99 ? -1.319 -12.843 -6.687 1.00 89.44 99 ARG A N 1
ATOM 785 C CA . ARG A 1 99 ? -0.698 -12.029 -7.751 1.00 89.44 99 ARG A CA 1
ATOM 786 C C . ARG A 1 99 ? -0.275 -10.649 -7.256 1.00 89.44 99 ARG A C 1
ATOM 788 O O . ARG A 1 99 ? 0.664 -10.076 -7.802 1.00 89.44 99 ARG A O 1
ATOM 795 N N . GLY A 1 100 ? -0.972 -10.121 -6.249 1.00 86.06 100 GLY A N 1
ATOM 796 C CA . GLY A 1 100 ? -0.700 -8.821 -5.638 1.00 86.06 100 GLY A CA 1
ATOM 797 C C . GLY A 1 100 ? 0.356 -8.868 -4.542 1.00 86.06 100 GLY A C 1
ATOM 798 O O . GLY A 1 100 ? 1.011 -7.855 -4.302 1.00 86.06 100 GLY A O 1
ATOM 799 N N . TYR A 1 101 ? 0.572 -10.035 -3.928 1.00 85.88 101 TYR A N 1
ATOM 800 C CA . TYR A 1 101 ? 1.545 -10.200 -2.852 1.00 85.88 101 TYR A CA 1
ATOM 801 C C . TYR A 1 101 ? 2.933 -10.590 -3.354 1.00 85.88 101 TYR A C 1
ATOM 803 O O . TYR A 1 101 ? 3.114 -11.576 -4.072 1.00 85.88 101 TYR A O 1
ATOM 811 N N . GLY A 1 102 ? 3.950 -9.867 -2.892 1.00 80.62 102 GLY A N 1
ATOM 812 C CA . GLY A 1 102 ? 5.345 -10.255 -3.068 1.00 80.62 102 GLY A CA 1
ATOM 813 C C . GLY A 1 102 ? 5.889 -11.164 -1.958 1.00 80.62 102 GLY A C 1
ATOM 814 O O . GLY A 1 102 ? 5.370 -11.239 -0.834 1.00 80.62 102 GLY A O 1
ATOM 815 N N . ASN A 1 103 ? 6.969 -11.871 -2.267 1.00 76.81 103 ASN A N 1
ATOM 816 C CA . ASN A 1 103 ? 7.792 -12.608 -1.315 1.00 76.81 103 ASN A CA 1
ATOM 817 C C . ASN A 1 103 ? 8.899 -11.711 -0.721 1.00 76.81 103 ASN A C 1
ATOM 819 O O . ASN A 1 103 ? 9.071 -10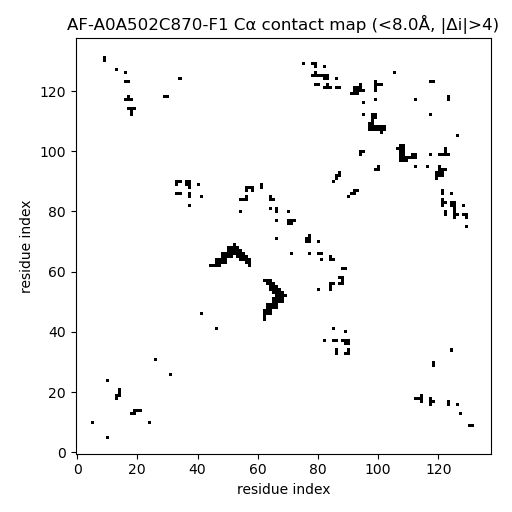.543 -1.078 1.00 76.81 103 ASN A O 1
ATOM 823 N N . ASN A 1 104 ? 9.683 -12.256 0.204 1.00 68.62 104 ASN A N 1
ATOM 824 C CA . ASN A 1 104 ? 10.737 -11.490 0.878 1.00 68.62 104 ASN A CA 1
ATOM 825 C C . ASN A 1 104 ? 11.922 -11.157 -0.044 1.00 68.62 104 ASN A C 1
ATOM 827 O O . ASN A 1 104 ? 12.732 -10.299 0.289 1.00 68.62 104 ASN A O 1
ATOM 831 N N . GLN A 1 105 ? 12.001 -11.809 -1.205 1.00 69.44 105 GLN A N 1
ATOM 832 C CA . GLN A 1 105 ? 12.969 -11.560 -2.272 1.00 69.44 105 GLN A CA 1
ATOM 833 C C . GLN A 1 105 ? 12.507 -10.444 -3.223 1.00 69.44 105 GLN A C 1
ATOM 835 O O . GLN A 1 105 ? 13.219 -10.090 -4.158 1.00 69.44 105 GLN A O 1
ATOM 840 N N . GLY A 1 106 ? 11.321 -9.879 -2.989 1.00 68.81 106 GLY A N 1
ATOM 841 C CA . GLY A 1 106 ? 10.773 -8.798 -3.792 1.00 68.81 106 GLY A CA 1
ATOM 842 C C . GLY A 1 106 ? 10.258 -9.238 -5.163 1.00 68.81 106 GLY A C 1
ATOM 843 O O . GLY A 1 106 ? 10.292 -8.470 -6.119 1.00 68.81 106 GLY A O 1
ATOM 844 N N . THR A 1 107 ? 9.821 -10.490 -5.271 1.00 79.44 107 THR A N 1
ATOM 845 C CA . THR A 1 107 ? 9.149 -11.035 -6.455 1.00 79.44 107 THR A CA 1
ATOM 846 C C . THR A 1 107 ? 7.694 -11.324 -6.109 1.00 79.44 107 THR A C 1
ATOM 848 O O . THR A 1 107 ? 7.419 -11.803 -5.009 1.00 79.44 107 THR A O 1
ATOM 851 N N . TYR A 1 108 ? 6.760 -11.072 -7.026 1.00 84.06 108 TYR A N 1
ATOM 852 C CA . TYR A 1 108 ? 5.376 -11.531 -6.866 1.00 84.06 108 TYR A CA 1
ATOM 853 C C . TYR A 1 108 ? 5.317 -13.053 -6.665 1.00 84.06 108 TYR A C 1
ATOM 855 O O . TYR A 1 108 ? 6.098 -13.798 -7.259 1.00 84.06 108 TYR A O 1
ATOM 863 N N . ARG A 1 109 ? 4.410 -13.522 -5.800 1.00 83.12 109 ARG A N 1
ATOM 864 C CA . ARG A 1 109 ? 4.259 -14.956 -5.486 1.00 83.12 109 ARG A CA 1
ATOM 865 C C . ARG A 1 109 ? 3.638 -15.750 -6.637 1.00 83.1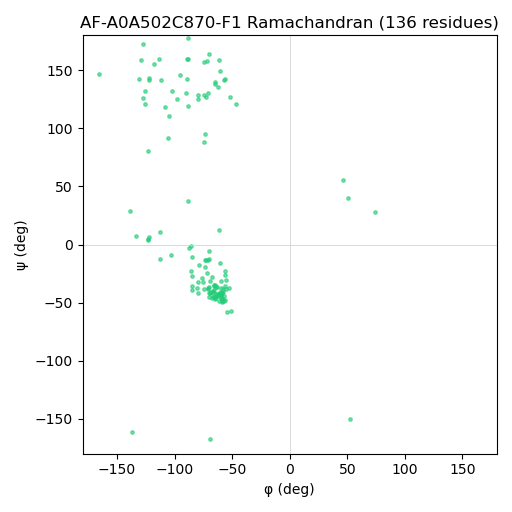2 109 ARG A C 1
ATOM 867 O O . ARG A 1 109 ? 3.869 -16.950 -6.745 1.00 83.12 109 ARG A O 1
ATOM 874 N N . GLN A 1 110 ? 2.886 -15.078 -7.502 1.00 86.44 110 GLN A N 1
ATOM 875 C CA . GLN A 1 110 ? 2.357 -15.577 -8.772 1.00 86.44 110 GLN A CA 1
ATOM 876 C C . GLN A 1 110 ? 2.735 -14.620 -9.914 1.00 86.44 110 GLN A C 1
ATOM 878 O O . GLN A 1 110 ? 3.278 -13.546 -9.637 1.00 86.44 110 GLN A O 1
ATOM 883 N N . PRO A 1 111 ? 2.472 -14.965 -11.196 1.00 83.75 111 PRO A N 1
ATOM 884 C CA . PRO A 1 111 ? 2.551 -13.990 -12.279 1.00 83.75 111 PRO A CA 1
ATOM 885 C C . PRO A 1 111 ? 1.831 -12.699 -11.875 1.00 83.75 111 PRO A C 1
ATOM 887 O O . PRO A 1 111 ? 0.669 -12.735 -11.476 1.00 83.75 111 PRO A O 1
ATOM 890 N N . GLY A 1 112 ? 2.586 -11.599 -11.874 1.00 80.94 112 GLY A N 1
ATOM 891 C CA . GLY A 1 112 ? 2.193 -10.362 -11.205 1.00 80.94 112 GLY A CA 1
ATOM 892 C C . GLY A 1 112 ? 1.017 -9.635 -11.857 1.00 80.94 112 GLY A C 1
ATOM 893 O O . GLY A 1 112 ? 0.310 -10.149 -12.720 1.00 80.94 112 GLY A O 1
ATOM 894 N N . LEU A 1 113 ? 0.831 -8.397 -11.425 1.00 90.06 113 LEU A N 1
ATOM 895 C CA . LEU A 1 113 ? -0.304 -7.555 -11.793 1.00 90.06 113 LEU A CA 1
ATOM 896 C C . LEU A 1 113 ? -0.227 -7.003 -13.215 1.00 90.06 113 LEU A C 1
ATOM 898 O O . LEU A 1 113 ? 0.871 -6.851 -13.766 1.00 90.06 113 LEU A O 1
ATOM 902 N N . THR A 1 114 ? -1.389 -6.655 -13.774 1.00 90.88 114 THR A N 1
ATOM 903 C CA . THR A 1 114 ? -1.451 -5.828 -14.987 1.00 90.88 114 THR A CA 1
ATOM 904 C C . THR A 1 114 ? -1.023 -4.380 -14.691 1.00 90.88 114 THR A C 1
ATOM 906 O O . THR A 1 114 ? -0.985 -3.973 -13.523 1.00 90.88 114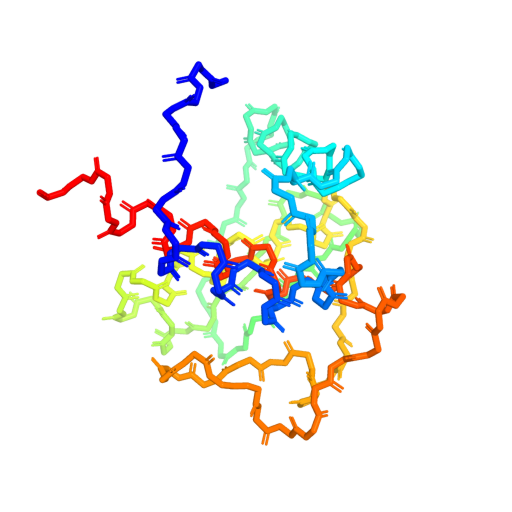 THR A O 1
ATOM 909 N N . PRO A 1 115 ? -0.708 -3.573 -15.723 1.00 89.06 115 PRO A N 1
ATOM 910 C CA . PRO A 1 115 ? -0.431 -2.143 -15.559 1.00 89.06 115 PRO A CA 1
ATOM 911 C C . PRO A 1 115 ? -1.553 -1.340 -14.892 1.00 89.06 115 PRO A C 1
ATOM 913 O O . PRO A 1 115 ? -1.280 -0.323 -14.263 1.00 89.06 115 PRO A O 1
ATOM 916 N N . GLU A 1 116 ? -2.803 -1.788 -14.993 1.00 89.38 116 GLU A N 1
ATOM 917 C CA . GLU A 1 116 ? -3.970 -1.135 -14.389 1.00 89.38 116 GLU A CA 1
ATOM 918 C C . GLU A 1 116 ? -4.177 -1.552 -12.925 1.00 89.38 116 GLU A C 1
ATOM 920 O O . GLU A 1 116 ? -4.573 -0.739 -12.086 1.00 89.38 116 GLU A O 1
ATOM 925 N N . GLU A 1 117 ? -3.890 -2.814 -12.603 1.00 92.81 117 GLU A N 1
ATOM 926 C CA . GLU A 1 117 ? -3.983 -3.358 -11.244 1.00 92.81 117 GLU A CA 1
ATOM 927 C C . GLU A 1 117 ? -2.829 -2.865 -10.358 1.00 92.81 117 GLU A C 1
ATOM 929 O O . GLU A 1 117 ? -3.012 -2.547 -9.184 1.00 92.81 117 GLU A O 1
ATOM 934 N N . ALA A 1 118 ? -1.621 -2.763 -10.914 1.00 91.19 118 ALA A N 1
ATOM 935 C CA . ALA A 1 118 ? -0.411 -2.456 -10.157 1.00 91.19 118 ALA A CA 1
ATOM 936 C C . ALA A 1 118 ? -0.464 -1.128 -9.368 1.00 91.19 118 ALA A C 1
ATOM 938 O O . ALA A 1 118 ? -0.105 -1.144 -8.186 1.00 91.19 118 ALA A O 1
ATOM 939 N N . PRO A 1 119 ? -0.951 -0.003 -9.933 1.00 91.12 119 PRO A N 1
ATOM 940 C CA . PRO A 1 119 ? -1.156 1.244 -9.197 1.00 91.12 119 PRO A CA 1
ATOM 941 C C . PRO A 1 119 ? -2.304 1.199 -8.185 1.00 91.12 119 PRO A C 1
ATOM 943 O O . PRO A 1 119 ? -2.416 2.114 -7.372 1.00 91.12 119 PRO A O 1
ATOM 946 N N . ASN A 1 120 ? -3.165 0.184 -8.213 1.00 93.50 120 ASN A N 1
ATOM 947 C CA . ASN A 1 120 ? -4.265 0.039 -7.260 1.00 93.50 120 ASN A CA 1
ATOM 948 C C . ASN A 1 120 ? -3.984 -1.012 -6.182 1.00 93.50 120 ASN A C 1
ATOM 950 O O . ASN A 1 120 ? -4.688 -1.038 -5.186 1.00 93.50 120 ASN A O 1
ATOM 954 N N . ASN A 1 121 ? -2.912 -1.792 -6.295 1.00 94.38 121 ASN A N 1
ATOM 955 C CA . ASN A 1 121 ? -2.562 -2.827 -5.329 1.00 94.38 121 ASN A CA 1
ATOM 956 C C . ASN A 1 121 ? -1.863 -2.286 -4.072 1.00 94.38 121 ASN A C 1
ATOM 958 O O . ASN A 1 121 ? -0.833 -1.616 -4.172 1.00 94.38 121 ASN A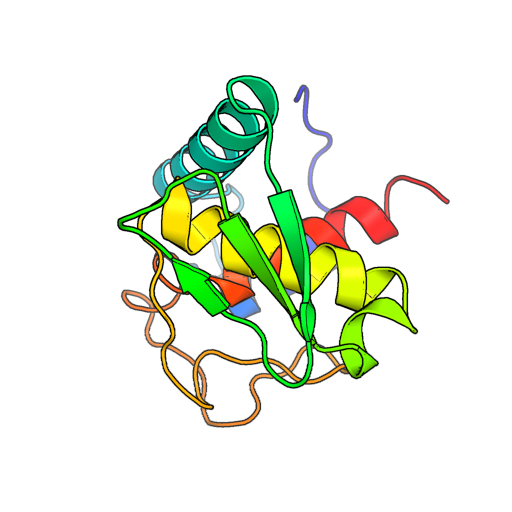 O 1
ATOM 962 N N . ALA A 1 122 ? -2.350 -2.647 -2.884 1.00 93.56 122 ALA A N 1
ATOM 963 C CA . ALA A 1 122 ? -1.820 -2.161 -1.604 1.00 93.56 122 ALA A CA 1
ATOM 964 C C . ALA A 1 122 ? -0.339 -2.513 -1.377 1.00 93.56 122 ALA A C 1
ATOM 966 O O . ALA A 1 122 ? 0.469 -1.690 -0.937 1.00 93.56 122 ALA A O 1
ATOM 967 N N . ASP A 1 123 ? 0.056 -3.735 -1.732 1.00 90.56 123 ASP A N 1
ATOM 968 C CA . ASP A 1 123 ? 1.414 -4.230 -1.501 1.00 90.56 123 ASP A CA 1
ATOM 969 C C . ASP A 1 123 ? 2.467 -3.499 -2.352 1.00 90.56 123 ASP A C 1
ATOM 971 O O . ASP A 1 123 ? 3.610 -3.324 -1.929 1.00 90.56 123 ASP A O 1
ATOM 975 N N . THR A 1 124 ? 2.072 -2.981 -3.518 1.00 90.12 124 THR A N 1
ATOM 976 C CA . THR A 1 124 ? 2.941 -2.191 -4.402 1.00 90.12 124 THR A CA 1
ATOM 977 C C . THR A 1 124 ? 3.441 -0.916 -3.701 1.00 90.12 124 THR A C 1
ATOM 979 O O . THR A 1 124 ? 4.628 -0.580 -3.769 1.00 90.12 124 THR A O 1
ATOM 982 N N . TYR A 1 125 ? 2.566 -0.242 -2.952 1.00 89.75 125 TYR A N 1
ATOM 983 C CA . TYR A 1 125 ? 2.913 0.937 -2.150 1.00 89.75 125 TYR A CA 1
ATOM 984 C C . TYR A 1 125 ? 3.799 0.582 -0.961 1.00 89.75 125 TYR A C 1
ATOM 986 O O . TYR A 1 125 ? 4.779 1.274 -0.681 1.00 89.75 125 TYR A O 1
ATOM 994 N N . ALA A 1 126 ? 3.485 -0.521 -0.286 1.00 89.00 126 ALA A N 1
ATOM 995 C CA . ALA A 1 126 ? 4.269 -1.002 0.838 1.00 89.00 126 ALA A CA 1
ATOM 996 C C . ALA A 1 126 ? 5.723 -1.306 0.435 1.00 89.00 126 ALA A C 1
ATOM 998 O O . ALA A 1 126 ? 6.662 -0.907 1.133 1.00 89.00 126 ALA A O 1
ATOM 999 N N . TYR A 1 127 ? 5.928 -1.938 -0.725 1.00 82.38 127 TYR A N 1
ATOM 1000 C CA . TYR A 1 127 ? 7.265 -2.180 -1.268 1.00 82.38 127 TYR A CA 1
ATOM 1001 C C . TYR A 1 127 ? 8.013 -0.901 -1.596 1.00 82.38 127 TYR A C 1
ATOM 1003 O O . TYR A 1 127 ? 9.197 -0.800 -1.270 1.00 82.38 127 TYR A O 1
ATOM 1011 N N . LEU A 1 128 ? 7.336 0.076 -2.202 1.00 80.00 128 LEU A N 1
ATOM 1012 C CA . LEU A 1 128 ? 7.932 1.376 -2.476 1.00 80.00 128 LEU A CA 1
ATOM 1013 C C . LEU A 1 128 ? 8.460 2.009 -1.186 1.00 80.00 128 LEU A C 1
ATOM 1015 O O . LEU A 1 128 ? 9.609 2.442 -1.142 1.00 80.00 128 LEU A O 1
ATOM 1019 N N . THR A 1 129 ? 7.662 2.015 -0.116 1.00 77.19 129 THR A N 1
ATOM 1020 C CA . THR A 1 129 ? 8.074 2.608 1.161 1.00 77.19 129 THR A CA 1
ATOM 1021 C C . THR A 1 129 ? 9.247 1.859 1.788 1.00 77.19 129 THR A C 1
ATOM 1023 O O . THR A 1 129 ? 10.216 2.495 2.188 1.00 77.19 129 THR A O 1
ATOM 1026 N N . VAL A 1 130 ? 9.221 0.524 1.834 1.00 76.44 130 VAL A N 1
ATOM 1027 C CA . VAL A 1 130 ? 10.290 -0.270 2.469 1.00 76.44 130 VAL A CA 1
ATOM 1028 C C . VAL A 1 130 ? 11.597 -0.228 1.669 1.00 76.44 130 VAL A C 1
ATOM 1030 O O . VAL A 1 130 ? 12.669 -0.078 2.253 1.00 76.44 130 VAL A O 1
ATOM 1033 N N . GLN A 1 131 ? 11.538 -0.319 0.337 1.00 68.50 131 GLN A N 1
ATOM 1034 C CA . GLN A 1 131 ? 12.734 -0.329 -0.517 1.00 68.50 131 GLN A CA 1
ATOM 1035 C C . GLN A 1 131 ? 13.371 1.055 -0.662 1.00 68.50 131 GLN A C 1
ATOM 1037 O O . GLN A 1 131 ? 14.594 1.155 -0.780 1.00 68.50 131 GLN A O 1
ATOM 1042 N N . LEU A 1 132 ? 12.569 2.125 -0.639 1.00 66.31 132 LEU A N 1
ATOM 1043 C CA . LEU A 1 132 ? 13.094 3.489 -0.669 1.00 66.31 132 LEU A CA 1
ATOM 1044 C C . LEU A 1 132 ? 13.566 3.961 0.711 1.00 66.31 132 LEU A C 1
ATOM 1046 O O . LEU A 1 132 ? 14.611 4.603 0.789 1.00 66.31 132 LEU A O 1
ATOM 1050 N N . ALA A 1 133 ? 12.875 3.604 1.799 1.00 57.03 133 ALA A N 1
ATOM 1051 C CA . ALA A 1 133 ? 13.315 3.947 3.155 1.00 57.03 133 ALA A CA 1
ATOM 1052 C C . ALA A 1 133 ? 14.561 3.154 3.580 1.00 57.03 133 ALA A C 1
ATOM 1054 O O . ALA A 1 133 ? 15.471 3.718 4.182 1.00 57.03 133 ALA A O 1
ATOM 1055 N N . GLY A 1 134 ? 14.651 1.871 3.208 1.00 49.16 134 GLY A N 1
ATOM 1056 C CA . GLY A 1 134 ? 15.779 0.998 3.549 1.00 49.16 134 GLY A CA 1
ATOM 1057 C C . GLY A 1 134 ? 17.100 1.327 2.845 1.00 49.16 134 GLY A C 1
ATOM 1058 O O . GLY A 1 134 ? 18.111 0.703 3.149 1.00 49.16 134 GLY A O 1
ATOM 1059 N N . ARG A 1 135 ? 17.115 2.284 1.905 1.00 46.34 135 ARG A N 1
ATOM 1060 C CA . ARG A 1 135 ? 18.324 2.714 1.176 1.00 46.34 135 ARG A CA 1
ATOM 1061 C C . ARG A 1 135 ? 18.648 4.205 1.325 1.00 46.34 135 ARG A C 1
ATOM 1063 O O . ARG A 1 135 ? 19.548 4.689 0.650 1.00 46.34 135 ARG A O 1
ATOM 1070 N N . ALA A 1 136 ? 17.920 4.923 2.182 1.00 35.97 136 ALA A N 1
ATOM 1071 C CA . ALA A 1 136 ? 18.147 6.343 2.472 1.00 35.97 136 ALA A CA 1
ATOM 1072 C C . ALA A 1 136 ? 18.397 6.634 3.967 1.00 35.97 136 ALA A C 1
ATOM 1074 O O . ALA A 1 136 ? 18.497 7.797 4.346 1.00 35.97 136 ALA A O 1
ATOM 1075 N N . LEU A 1 137 ? 18.485 5.604 4.819 1.00 29.75 137 LEU A N 1
ATOM 1076 C CA . LEU A 1 137 ? 18.661 5.746 6.273 1.00 29.75 137 LEU A CA 1
ATOM 1077 C C . LEU A 1 137 ? 19.652 4.735 6.889 1.00 29.75 137 LEU A C 1
ATOM 1079 O O . LEU A 1 137 ? 19.533 4.403 8.067 1.00 29.75 137 LEU A O 1
ATOM 1083 N N . LEU A 1 138 ? 20.641 4.280 6.114 1.00 29.11 138 LEU A N 1
ATOM 1084 C CA . LEU A 1 138 ? 21.886 3.692 6.626 1.00 29.11 138 LEU A CA 1
ATOM 1085 C C . LEU A 1 138 ? 23.070 4.258 5.844 1.00 29.11 138 LEU A C 1
ATOM 1087 O O . LEU A 1 138 ? 23.010 4.186 4.595 1.00 29.11 138 LEU A O 1
#

Secondary structure (DSSP, 8-state):
--PPPPPHHHHHHHHHHHT--TT--S--HHHHHHHHHHHHHHHHS--EEEEESS-EE-TTSTTEEEEEHHHHTSHHHHHHHHHHHHHHHHS--B--HHHH-B-TTS-BSSS---TTTGGGBHHHHHHHHHHHHTTT--

Organism: NCBI:txid582702

Radius of gyration: 14.44 Å; Cα contacts (8 Å, |Δi|>4): 188; chains: 1; bounding box: 38×33×37 Å

Solvent-accessible surface area (backbone atoms only — not comparable to full-atom values): 7709 Å² total; per-residue (Å²): 128,96,72,78,83,75,51,72,71,55,45,54,51,51,32,65,46,40,47,48,61,89,86,60,89,69,83,54,67,68,56,54,47,35,54,50,36,25,52,50,45,57,72,76,43,84,69,43,79,43,77,41,88,54,67,49,53,40,68,93,44,77,41,43,37,32,41,21,55,80,36,65,77,36,72,64,44,33,51,23,51,52,44,19,35,41,24,37,53,42,42,71,30,46,81,57,59,59,29,40,38,62,46,97,86,74,43,51,70,36,80,58,62,51,60,77,48,16,73,36,25,21,47,38,54,14,49,52,52,46,61,54,52,71,70,73,75,120

pLDDT: mean 82.67, std 13.32, range [29.11, 94.94]

Sequence (138 aa):
MQGGQLTQAQWAHVNYYFKLDPQNTNIPAGVIGKLQATLDGIKANQLKVRVMFFNFAKPTDKKLITIAKAQILNVNQAVRFFIHECTHIYADTDDHSERGYGNNQGTYRQPGLTPEEAPNNADTYAYLTVQLAGRALL

InterPro domains:
  IPR024079 Metallopeptidase, catalytic domain superfamily [G3DSA:3.40.390.10] (5-133)

Mean predicted aligned error: 5.83 Å

Foldseek 3Di:
DPDDQDDPVLVVLLCQQLVDDPPDRDDDPLLVVLVVQLVVLPVVAQADEAEDQDWAADLVPLRYTYDYPVQVVDPLSVQLSVQLNSSCNRVVADAPDQQLDDDPVSHRSDVHDDNVNSSRRSNSSSCSCSVVVVPPPD